Protein AF-A0A2D6XIH8-F1 (afdb_monomer)

Structure (mmCIF, N/CA/C/O backbone):
data_AF-A0A2D6XIH8-F1
#
_entry.id   AF-A0A2D6XIH8-F1
#
loop_
_atom_site.group_PDB
_atom_site.id
_atom_site.type_symbol
_ato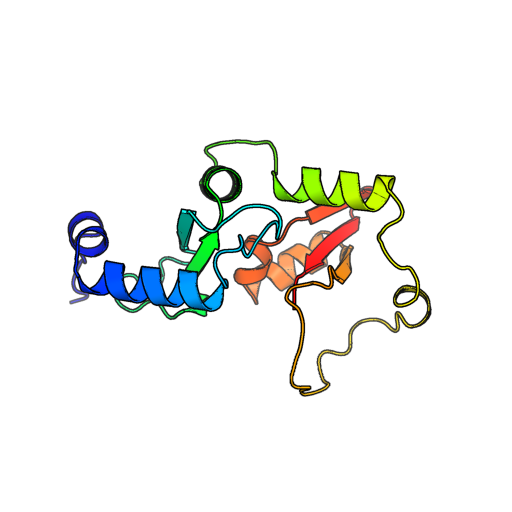m_site.label_atom_id
_atom_site.label_alt_id
_atom_site.label_comp_id
_atom_site.label_asym_id
_atom_site.label_entity_id
_atom_site.label_seq_id
_atom_site.pdbx_PDB_ins_code
_atom_site.Cartn_x
_atom_site.Cartn_y
_atom_site.Cartn_z
_atom_site.occupancy
_atom_site.B_iso_or_equiv
_atom_site.auth_seq_id
_atom_site.auth_comp_id
_atom_site.auth_asym_id
_atom_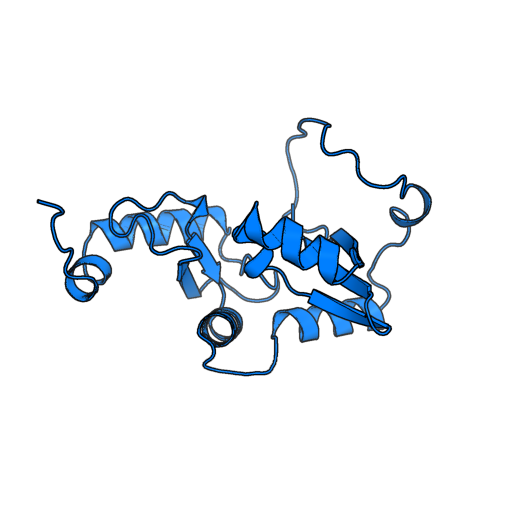site.auth_atom_id
_atom_site.pdbx_PDB_model_num
ATOM 1 N N . MET A 1 1 ? -12.918 -23.309 18.808 1.00 39.22 1 MET A N 1
ATOM 2 C CA . MET A 1 1 ? -13.004 -23.423 17.334 1.00 39.22 1 MET A CA 1
ATOM 3 C C . MET A 1 1 ? -12.871 -22.027 16.759 1.00 39.22 1 MET A C 1
ATOM 5 O O . MET A 1 1 ? -13.680 -21.184 17.117 1.00 39.22 1 MET A O 1
ATOM 9 N N . ALA A 1 2 ? -11.852 -21.759 15.940 1.00 53.81 2 ALA A N 1
ATOM 10 C CA . ALA A 1 2 ? -11.801 -20.506 15.191 1.00 53.81 2 ALA A CA 1
ATOM 11 C C . ALA A 1 2 ? -12.915 -20.538 14.134 1.00 53.81 2 ALA A C 1
ATOM 13 O O . ALA A 1 2 ? -12.996 -21.489 13.354 1.00 53.81 2 ALA A O 1
ATOM 14 N N . LEU A 1 3 ? -13.805 -19.546 14.150 1.00 57.00 3 LEU A N 1
ATOM 15 C CA . LEU A 1 3 ? -14.814 -19.376 13.108 1.00 57.00 3 LEU A CA 1
ATOM 16 C C . LEU A 1 3 ? -14.095 -19.138 11.777 1.00 57.00 3 LEU A C 1
ATOM 18 O O . LEU A 1 3 ? -13.283 -18.223 11.653 1.00 57.00 3 LEU A O 1
ATOM 22 N N . LYS A 1 4 ? -14.371 -19.987 10.786 1.00 74.50 4 LYS A N 1
ATOM 23 C CA . LYS A 1 4 ? -13.840 -19.829 9.434 1.00 74.50 4 LYS A CA 1
ATOM 24 C C . LYS A 1 4 ? -14.710 -18.799 8.719 1.00 74.50 4 LYS A C 1
ATOM 26 O O . LYS A 1 4 ? -15.846 -19.100 8.366 1.00 74.50 4 LYS A O 1
ATOM 31 N N . ILE A 1 5 ? -14.201 -17.581 8.569 1.00 82.12 5 ILE A N 1
ATOM 32 C CA . ILE A 1 5 ? -14.914 -16.507 7.873 1.00 82.12 5 ILE A CA 1
ATOM 33 C C . ILE A 1 5 ? -14.985 -16.852 6.383 1.00 82.12 5 ILE A C 1
ATOM 35 O O . ILE A 1 5 ? -13.965 -17.150 5.758 1.00 82.12 5 ILE A O 1
ATOM 39 N N . ASP A 1 6 ? -16.186 -16.803 5.807 1.00 91.81 6 ASP A N 1
ATOM 40 C CA . ASP A 1 6 ? -16.337 -16.767 4.355 1.00 91.81 6 ASP A CA 1
ATOM 41 C C . ASP A 1 6 ? -15.889 -15.389 3.866 1.00 91.81 6 ASP A C 1
ATOM 43 O O . ASP A 1 6 ? -16.600 -14.392 3.997 1.00 91.81 6 ASP A O 1
ATOM 47 N N . TYR A 1 7 ? -14.676 -15.340 3.321 1.00 91.44 7 TYR A N 1
ATOM 48 C CA . TYR A 1 7 ? -14.049 -14.102 2.881 1.00 91.44 7 TYR A CA 1
ATOM 49 C C . TYR A 1 7 ? -14.865 -13.378 1.801 1.00 91.44 7 TYR A C 1
ATOM 51 O O . TYR A 1 7 ? -14.992 -12.158 1.843 1.00 91.44 7 TYR A O 1
ATOM 59 N N . LYS A 1 8 ? -15.485 -14.107 0.863 1.00 93.56 8 LYS A N 1
ATOM 60 C CA . LYS A 1 8 ? -16.285 -13.482 -0.202 1.00 93.56 8 LYS A CA 1
ATOM 61 C C . LYS A 1 8 ? -17.569 -12.884 0.361 1.00 93.56 8 LYS A C 1
ATOM 63 O O . LYS A 1 8 ? -17.927 -11.763 0.000 1.00 93.56 8 LYS A O 1
ATOM 68 N N . ALA A 1 9 ? -18.234 -13.602 1.266 1.00 94.88 9 ALA A N 1
ATOM 69 C CA . ALA A 1 9 ? -19.411 -13.082 1.956 1.00 94.88 9 ALA A CA 1
ATOM 70 C C . ALA A 1 9 ? -19.061 -11.867 2.832 1.00 94.88 9 ALA A C 1
ATOM 72 O O . ALA A 1 9 ? -19.796 -10.878 2.831 1.00 94.88 9 ALA A O 1
ATOM 73 N N . TYR A 1 10 ? -17.912 -11.904 3.515 1.00 95.12 10 TYR A N 1
ATOM 74 C CA . TYR A 1 10 ? -17.400 -10.785 4.302 1.00 95.12 10 TYR A CA 1
ATOM 75 C C . TYR A 1 10 ? -17.153 -9.542 3.440 1.00 95.12 10 TYR A C 1
ATOM 77 O O . TYR A 1 10 ? -17.688 -8.477 3.747 1.00 95.12 10 TYR A O 1
ATOM 85 N N . LEU A 1 11 ? -16.447 -9.669 2.313 1.00 94.75 11 LEU A N 1
ATOM 86 C CA . LEU A 1 11 ? -16.217 -8.548 1.394 1.00 94.75 11 LEU A CA 1
ATOM 87 C C . LEU A 1 11 ? -17.517 -8.001 0.768 1.00 94.75 11 LEU A C 1
ATOM 89 O O . LEU A 1 11 ? -17.574 -6.842 0.361 1.00 94.75 11 LEU A O 1
ATOM 93 N N . ALA A 1 12 ? -18.584 -8.802 0.701 1.00 96.44 12 ALA A N 1
ATOM 94 C CA . ALA A 1 12 ? -19.905 -8.363 0.244 1.00 96.44 12 ALA A CA 1
ATOM 95 C C . ALA A 1 12 ? -20.783 -7.753 1.361 1.00 96.44 12 ALA A C 1
ATOM 97 O O . ALA A 1 12 ? -21.883 -7.251 1.086 1.00 96.44 12 ALA A O 1
ATOM 98 N N . SER A 1 13 ? -20.323 -7.792 2.613 1.00 96.62 13 SER A N 1
ATOM 99 C CA . SER A 1 13 ? -21.096 -7.401 3.793 1.00 96.62 13 SER A CA 1
ATOM 100 C C . SER A 1 13 ? -21.212 -5.882 3.972 1.00 96.62 13 SER A C 1
ATOM 102 O O . SER A 1 13 ? -20.460 -5.084 3.409 1.00 96.62 13 SER A O 1
ATOM 104 N N . ARG A 1 14 ? -22.175 -5.454 4.801 1.00 97.19 14 ARG A N 1
ATOM 105 C CA . ARG A 1 14 ? -22.284 -4.051 5.239 1.00 97.19 14 ARG A CA 1
ATOM 106 C C . ARG A 1 14 ? -21.072 -3.625 6.068 1.00 97.19 14 ARG A C 1
ATOM 108 O O . ARG A 1 14 ? -20.641 -2.487 5.941 1.00 97.19 14 ARG A O 1
ATOM 115 N N . GLU A 1 15 ? -20.548 -4.524 6.889 1.00 95.88 15 GLU A N 1
ATOM 116 C CA . GLU A 1 15 ? -19.400 -4.275 7.759 1.00 95.88 15 GLU A CA 1
ATOM 117 C C . GLU A 1 15 ? -18.164 -3.872 6.951 1.00 95.88 15 GLU A C 1
ATOM 119 O O . GLU A 1 15 ? -17.616 -2.791 7.164 1.00 95.88 15 GLU A O 1
ATOM 124 N N . TRP A 1 16 ? -17.807 -4.663 5.933 1.00 97.12 16 TRP A N 1
ATOM 125 C CA . TRP A 1 16 ? -16.693 -4.326 5.050 1.00 97.12 16 TRP A CA 1
ATOM 126 C C . TRP A 1 16 ? -16.921 -3.011 4.296 1.00 97.12 16 TRP A C 1
ATOM 128 O O . TRP A 1 16 ? -16.000 -2.214 4.151 1.00 97.12 16 TRP A O 1
ATOM 138 N N . ARG A 1 17 ? -18.154 -2.727 3.847 1.00 96.94 17 ARG A N 1
ATOM 139 C CA . ARG A 1 17 ? -18.466 -1.445 3.184 1.00 96.94 17 ARG A CA 1
ATOM 140 C C . ARG A 1 17 ? -18.226 -0.237 4.093 1.00 96.94 17 ARG A C 1
ATOM 142 O O . ARG A 1 17 ? -17.765 0.787 3.595 1.00 96.94 17 ARG A O 1
ATOM 149 N N . LEU A 1 18 ? -18.547 -0.345 5.385 1.00 97.06 18 LEU A N 1
ATOM 150 C CA . LEU A 1 18 ? -18.299 0.718 6.364 1.00 97.06 18 LEU A CA 1
ATOM 151 C C . LEU A 1 18 ? -16.796 0.901 6.585 1.00 97.06 18 LEU A C 1
ATOM 153 O O . LEU A 1 18 ? -16.302 2.010 6.408 1.00 97.06 18 LEU A O 1
ATOM 157 N N . LYS A 1 19 ? -16.068 -0.193 6.832 1.00 96.88 19 LYS A N 1
ATOM 158 C CA . LYS A 1 19 ? -14.612 -0.163 7.027 1.00 96.88 19 LYS A CA 1
ATOM 159 C C . LYS A 1 19 ? -13.874 0.382 5.800 1.00 96.88 19 LYS A C 1
ATOM 161 O O . LYS A 1 19 ? -13.017 1.252 5.906 1.00 96.88 19 LYS A O 1
ATOM 166 N N . ARG A 1 20 ? -14.277 -0.042 4.596 1.00 96.50 20 ARG A N 1
ATOM 167 C CA . ARG A 1 20 ? -13.759 0.492 3.326 1.00 96.50 20 ARG A CA 1
ATOM 168 C C . ARG A 1 20 ? -13.962 2.004 3.217 1.00 96.50 20 ARG A C 1
ATOM 170 O O . ARG A 1 20 ? -13.092 2.689 2.690 1.00 96.50 20 ARG A O 1
ATOM 177 N N . ARG A 1 21 ? -15.108 2.524 3.662 1.00 96.12 21 ARG A N 1
ATOM 178 C CA . ARG A 1 21 ? -15.385 3.964 3.635 1.00 96.12 21 ARG A CA 1
ATOM 179 C C . ARG A 1 21 ? -14.480 4.723 4.605 1.00 96.12 21 ARG A C 1
ATOM 181 O O . ARG A 1 21 ? -13.917 5.724 4.189 1.00 96.12 21 ARG A O 1
ATOM 188 N N . GLU A 1 22 ? -14.285 4.217 5.820 1.00 95.88 22 GLU A N 1
ATOM 189 C CA . GLU A 1 22 ? -13.375 4.820 6.809 1.00 95.88 22 GLU A CA 1
ATOM 190 C C . GLU A 1 22 ? -11.942 4.927 6.269 1.00 95.88 22 GLU A C 1
ATOM 192 O O . GLU A 1 22 ? -11.308 5.972 6.393 1.00 95.88 22 GLU A O 1
ATOM 197 N N . VAL A 1 23 ? -11.454 3.888 5.582 1.00 93.38 23 VAL A N 1
ATOM 198 C CA . VAL A 1 23 ? -10.135 3.919 4.926 1.00 93.38 23 VAL A CA 1
ATOM 199 C C . VAL A 1 23 ? -10.076 4.979 3.818 1.00 93.38 23 VAL A C 1
ATOM 201 O O . VAL A 1 23 ? -9.093 5.705 3.715 1.00 93.38 23 VAL A O 1
ATOM 204 N N . 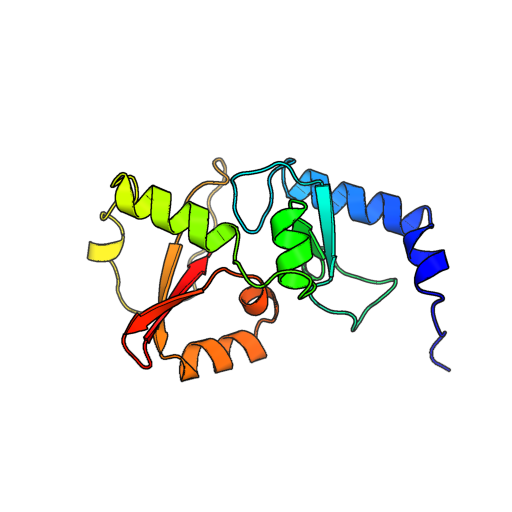ILE A 1 24 ? -11.121 5.111 2.993 1.00 90.44 24 ILE A N 1
ATOM 205 C CA . ILE A 1 24 ? -11.169 6.121 1.917 1.00 90.44 24 ILE A CA 1
ATOM 206 C C . ILE A 1 24 ? -11.231 7.549 2.477 1.00 90.44 24 ILE A C 1
ATOM 208 O O . ILE A 1 24 ? -10.600 8.453 1.924 1.00 90.44 24 ILE A O 1
ATOM 212 N N . GLU A 1 25 ? -11.991 7.752 3.553 1.00 89.25 25 GLU A N 1
ATOM 213 C CA . GLU A 1 25 ? -12.100 9.033 4.255 1.00 89.25 25 GLU A CA 1
ATOM 214 C C . GLU A 1 25 ? -10.763 9.419 4.898 1.00 89.25 25 GLU A C 1
ATOM 216 O O . GLU A 1 25 ? -10.298 10.538 4.678 1.00 89.25 25 GLU A O 1
ATOM 221 N N . ARG A 1 26 ? -10.089 8.480 5.584 1.00 91.31 26 ARG A N 1
ATOM 222 C CA . ARG A 1 26 ? -8.719 8.664 6.099 1.00 91.31 26 ARG A CA 1
ATOM 223 C C . ARG A 1 26 ? -7.755 9.064 4.986 1.00 91.31 26 ARG A C 1
ATOM 225 O O . ARG A 1 26 ? -7.024 10.038 5.131 1.00 91.31 26 ARG A O 1
ATOM 232 N N . ALA A 1 27 ? -7.816 8.361 3.859 1.00 83.88 27 ALA A N 1
ATOM 233 C CA . ALA A 1 27 ? -6.990 8.622 2.686 1.00 83.88 27 ALA A CA 1
ATOM 234 C C . ALA A 1 27 ? -7.299 9.975 2.006 1.00 83.88 27 ALA A C 1
ATOM 236 O O . ALA A 1 27 ? -6.633 10.348 1.042 1.00 83.88 27 ALA A O 1
ATOM 237 N N . LYS A 1 28 ? -8.339 10.705 2.445 1.00 89.94 28 LYS A N 1
ATOM 238 C CA . LYS A 1 28 ? -8.886 11.923 1.811 1.00 89.94 28 LYS A CA 1
ATOM 239 C C . LYS A 1 28 ? -9.028 11.767 0.295 1.00 89.94 28 LYS A C 1
ATOM 241 O O . LYS A 1 28 ? -8.693 12.664 -0.475 1.00 89.94 28 LYS A O 1
ATOM 246 N N . ASN A 1 29 ? -9.519 10.599 -0.127 1.00 87.06 29 ASN A N 1
ATOM 247 C CA . ASN A 1 29 ? -9.684 10.222 -1.530 1.00 87.06 29 ASN A CA 1
ATOM 248 C C . ASN A 1 29 ? -8.386 10.245 -2.372 1.00 87.06 29 ASN A C 1
ATOM 250 O O . ASN A 1 29 ? -8.473 10.314 -3.594 1.00 87.06 29 ASN A O 1
ATOM 254 N N . LEU A 1 30 ? -7.201 10.152 -1.764 1.00 88.56 30 LEU A N 1
ATOM 255 C CA . LEU A 1 30 ? -5.905 10.080 -2.441 1.00 88.56 30 LEU A CA 1
ATOM 256 C C . LEU A 1 30 ? -5.207 8.755 -2.113 1.00 88.56 30 LEU A C 1
ATOM 258 O O . LEU A 1 30 ? -5.189 8.333 -0.964 1.00 88.56 30 LEU A O 1
ATOM 262 N N . CYS A 1 31 ? -4.624 8.098 -3.116 1.00 91.06 31 CYS A N 1
ATOM 263 C CA . CYS A 1 31 ? -3.894 6.845 -2.937 1.00 91.06 31 CYS A CA 1
ATOM 264 C C . CYS A 1 31 ? -2.766 7.020 -1.915 1.00 91.06 31 CYS A C 1
ATOM 266 O O . CYS A 1 31 ? -1.804 7.732 -2.186 1.00 91.06 31 CYS A O 1
ATOM 268 N N . GLU A 1 32 ? -2.834 6.288 -0.807 1.00 87.12 32 GLU A N 1
ATOM 269 C CA . GLU A 1 32 ? -1.890 6.381 0.317 1.00 87.12 32 GLU A CA 1
ATOM 270 C C . GLU A 1 32 ? -0.498 5.817 -0.011 1.00 87.12 32 GLU A C 1
ATOM 272 O O . GLU A 1 32 ? 0.420 5.910 0.793 1.00 87.12 32 GLU A O 1
ATOM 277 N N . ARG A 1 33 ? -0.328 5.223 -1.200 1.00 88.06 33 ARG A N 1
ATOM 278 C CA . ARG A 1 33 ? 0.951 4.677 -1.669 1.00 88.06 33 ARG A CA 1
ATOM 279 C C . ARG A 1 33 ? 1.694 5.600 -2.631 1.00 88.06 33 ARG A C 1
ATOM 281 O O . ARG A 1 33 ? 2.906 5.757 -2.525 1.00 88.06 33 ARG A O 1
ATOM 288 N N . CYS A 1 34 ? 0.992 6.141 -3.629 1.00 86.94 34 CYS A N 1
ATOM 289 C CA . CYS A 1 34 ? 1.616 6.953 -4.680 1.00 86.94 34 CYS A CA 1
ATOM 290 C C . CYS A 1 34 ? 1.272 8.439 -4.608 1.00 86.94 34 CYS A C 1
ATOM 292 O O . CYS A 1 34 ? 1.834 9.204 -5.386 1.00 86.94 34 CYS A O 1
ATOM 294 N N . SER A 1 35 ? 0.318 8.834 -3.761 1.00 85.00 35 SER A N 1
ATOM 295 C CA . SER A 1 35 ? -0.119 10.222 -3.562 1.00 85.00 35 SER A CA 1
ATOM 296 C C . SER A 1 35 ? -0.503 10.971 -4.848 1.00 85.00 35 SER A C 1
ATOM 298 O O . SER A 1 35 ? -0.513 12.196 -4.881 1.00 85.00 35 SER A O 1
ATOM 300 N N . HIS A 1 36 ? -0.824 10.247 -5.927 1.00 84.62 36 HIS A N 1
ATOM 301 C CA . HIS A 1 36 ? -0.998 10.830 -7.263 1.00 84.62 36 HIS A CA 1
ATOM 302 C C . HIS A 1 36 ? -2.395 10.628 -7.859 1.00 84.62 36 HIS A C 1
ATOM 304 O O . HIS A 1 36 ? -2.850 11.420 -8.678 1.00 84.62 36 HIS A O 1
ATOM 310 N N . ALA A 1 37 ? -3.078 9.552 -7.480 1.00 90.06 37 ALA A N 1
ATOM 311 C CA . ALA A 1 37 ? -4.355 9.151 -8.063 1.00 90.06 37 ALA A CA 1
ATOM 312 C C . ALA A 1 37 ? -5.397 8.927 -6.965 1.00 90.06 37 ALA A C 1
ATOM 314 O O . ALA A 1 37 ? -5.013 8.628 -5.832 1.00 90.06 37 ALA A O 1
ATOM 315 N N . PRO A 1 38 ? -6.700 9.027 -7.273 1.00 93.50 38 PRO A N 1
ATOM 316 C CA . PRO A 1 38 ? -7.729 8.850 -6.265 1.00 93.50 38 PRO A CA 1
ATOM 317 C C . PRO A 1 38 ? -7.774 7.424 -5.709 1.00 93.50 38 PRO A C 1
ATOM 319 O O . PRO A 1 38 ? -7.453 6.456 -6.410 1.00 93.50 38 PRO A O 1
ATOM 322 N N . THR A 1 39 ? -8.210 7.288 -4.458 1.00 94.88 39 THR A N 1
ATOM 323 C CA . THR A 1 39 ? -8.410 5.980 -3.820 1.00 94.88 39 THR A CA 1
ATOM 324 C C . THR A 1 39 ? -9.602 5.264 -4.444 1.00 94.88 39 THR A C 1
ATOM 326 O O . THR A 1 39 ? -10.735 5.736 -4.395 1.00 94.88 39 THR A O 1
ATOM 329 N N . GLN A 1 40 ? -9.357 4.091 -5.025 1.00 96.12 40 GLN A N 1
ATOM 330 C CA . GLN A 1 40 ? -10.367 3.295 -5.732 1.00 96.12 40 GLN A CA 1
ATOM 331 C C . GLN A 1 40 ? -10.642 1.960 -5.038 1.00 96.12 40 GLN A C 1
ATOM 333 O O . GLN A 1 40 ? -11.750 1.428 -5.134 1.00 96.12 40 GLN A O 1
ATOM 338 N N . SER A 1 41 ? -9.664 1.441 -4.301 1.00 94.88 41 SER A N 1
ATOM 339 C CA . SER A 1 41 ? -9.715 0.142 -3.636 1.00 94.88 41 SER A CA 1
ATOM 340 C C . SER A 1 41 ? -9.060 0.217 -2.262 1.00 94.88 41 SER A C 1
ATOM 342 O O . SER A 1 41 ? -8.335 1.160 -1.957 1.00 94.88 41 SER A O 1
ATOM 344 N N . VAL A 1 42 ? -9.327 -0.790 -1.434 1.00 95.56 42 VAL A N 1
ATOM 345 C CA . VAL A 1 42 ? -8.648 -0.988 -0.154 1.00 95.56 42 VAL A CA 1
ATOM 346 C C . VAL A 1 42 ? -7.874 -2.290 -0.242 1.00 95.56 42 VAL A C 1
ATOM 348 O O . VAL A 1 42 ? -8.448 -3.311 -0.614 1.00 95.56 42 VAL A O 1
ATOM 351 N N . HIS A 1 43 ? -6.586 -2.226 0.064 1.00 94.50 43 HIS A N 1
ATOM 352 C CA . HIS A 1 43 ? -5.670 -3.353 0.067 1.00 94.50 43 HIS A CA 1
ATOM 353 C C . HIS A 1 43 ? -5.404 -3.809 1.506 1.00 94.50 43 HIS A C 1
ATOM 355 O O . HIS A 1 43 ? -5.142 -2.982 2.378 1.00 94.50 43 HIS A O 1
ATOM 361 N N . HIS A 1 44 ? -5.452 -5.117 1.753 1.00 92.81 44 HIS A N 1
ATOM 362 C CA . HIS A 1 44 ? -5.086 -5.715 3.038 1.00 92.81 44 HIS A CA 1
ATOM 363 C C . HIS A 1 44 ? -3.565 -5.872 3.144 1.00 92.81 44 HIS A C 1
ATOM 365 O O . HIS A 1 44 ? -2.981 -6.679 2.429 1.00 92.81 44 HIS A O 1
ATOM 371 N N . LEU A 1 45 ? -2.932 -5.167 4.084 1.00 88.19 45 LEU A N 1
ATOM 372 C CA . LEU A 1 45 ? -1.507 -5.330 4.414 1.00 88.19 45 LEU A CA 1
ATOM 373 C C . LEU A 1 45 ? -1.237 -6.644 5.156 1.00 88.19 45 LEU A C 1
ATOM 375 O O . LEU A 1 45 ? -0.146 -7.209 5.108 1.00 88.19 45 LEU A O 1
ATOM 379 N N . THR A 1 46 ? -2.247 -7.139 5.868 1.00 85.25 46 THR A N 1
ATOM 380 C CA . THR A 1 46 ? -2.192 -8.394 6.606 1.00 85.25 46 THR A CA 1
ATOM 381 C C . THR A 1 46 ? -3.565 -9.047 6.653 1.00 85.25 46 THR A C 1
ATOM 383 O O . THR A 1 46 ? -4.595 -8.392 6.777 1.00 85.25 46 THR A O 1
ATOM 386 N N . TYR A 1 47 ? -3.568 -10.375 6.610 1.00 89.56 47 TYR A N 1
ATOM 387 C CA . TYR A 1 47 ? -4.767 -11.208 6.707 1.00 89.56 47 TYR A CA 1
ATOM 388 C C . TYR A 1 47 ? -4.911 -11.857 8.099 1.00 89.56 47 TYR A C 1
ATOM 390 O O . TYR A 1 47 ? -5.757 -12.723 8.309 1.00 89.56 47 TYR A O 1
ATOM 398 N N . LYS A 1 48 ? -4.088 -11.458 9.084 1.00 88.31 48 LYS A N 1
ATOM 399 C CA . LYS A 1 48 ? -4.089 -12.044 10.443 1.00 88.31 48 LYS A CA 1
ATOM 400 C C . LYS A 1 48 ? -5.410 -11.847 11.198 1.00 88.31 48 LYS A C 1
ATOM 402 O O . LYS A 1 48 ? -5.725 -12.644 12.076 1.00 88.31 48 LYS A O 1
ATOM 407 N N . ARG A 1 49 ? -6.158 -10.788 10.876 1.00 89.62 49 ARG A N 1
ATOM 408 C CA . ARG A 1 49 ? -7.393 -10.376 11.558 1.00 89.62 49 ARG A CA 1
ATOM 409 C C . ARG A 1 49 ? -8.554 -10.172 10.583 1.00 89.62 49 ARG A C 1
ATOM 411 O O . ARG A 1 49 ? -9.336 -9.256 10.780 1.00 89.62 49 ARG A O 1
ATOM 418 N N . ILE A 1 50 ? -8.677 -10.987 9.529 1.00 91.75 50 ILE A N 1
ATOM 419 C CA . ILE A 1 50 ? -9.817 -10.877 8.591 1.00 91.75 50 ILE A CA 1
ATOM 420 C C . ILE A 1 50 ? -11.136 -10.788 9.377 1.00 91.75 50 ILE A C 1
ATOM 422 O O . ILE A 1 50 ? -11.335 -11.552 10.322 1.00 91.75 50 ILE A O 1
ATOM 426 N N . GLY A 1 51 ? -12.013 -9.852 9.010 1.00 91.75 51 GLY A N 1
ATOM 427 C CA . GLY A 1 51 ? -13.245 -9.547 9.746 1.00 91.75 51 GLY A CA 1
ATOM 428 C C . GLY A 1 51 ? -13.051 -8.493 10.836 1.00 91.75 51 GLY A C 1
ATOM 429 O O . GLY A 1 51 ? -13.811 -7.539 10.929 1.00 91.75 51 GLY A O 1
ATOM 430 N N . ASN A 1 52 ? -11.977 -8.602 11.611 1.00 93.38 52 ASN A N 1
ATOM 431 C CA . ASN A 1 52 ? -11.646 -7.699 12.713 1.00 93.38 52 ASN A CA 1
ATOM 432 C C . ASN A 1 52 ? -10.398 -6.859 12.400 1.00 93.38 52 ASN A C 1
ATOM 434 O O . ASN A 1 52 ? -9.572 -6.622 13.277 1.00 93.38 52 ASN A O 1
ATOM 438 N N . GLU A 1 53 ? -10.219 -6.470 11.136 1.00 93.56 53 GLU A N 1
ATOM 439 C CA . GLU A 1 53 ? -9.085 -5.655 10.707 1.00 93.56 53 GLU A CA 1
ATOM 440 C C . GLU A 1 53 ? -9.142 -4.297 11.389 1.00 93.56 53 GLU A C 1
ATOM 442 O O . GLU A 1 53 ? -10.207 -3.669 11.440 1.00 93.56 53 GLU A O 1
ATOM 447 N N . GLU A 1 54 ? -7.986 -3.841 11.843 1.00 92.00 54 GLU A N 1
ATOM 448 C CA . GLU A 1 54 ? -7.785 -2.463 12.264 1.00 92.00 54 GLU A CA 1
ATOM 449 C C . GLU A 1 54 ? -7.568 -1.578 11.029 1.00 92.00 54 GLU A C 1
ATOM 451 O O . GLU A 1 54 ? -7.155 -2.062 9.974 1.00 92.00 54 GLU A O 1
ATOM 456 N N . LEU A 1 55 ? -7.793 -0.264 11.126 1.00 88.94 55 LEU A N 1
ATOM 457 C CA . LEU A 1 55 ? -7.600 0.623 9.966 1.00 88.94 55 LEU A CA 1
ATOM 458 C C . LEU A 1 55 ? -6.161 0.600 9.433 1.00 88.94 55 LEU A C 1
ATOM 460 O O . LEU A 1 55 ? -5.948 0.780 8.237 1.00 88.94 55 LEU A O 1
ATOM 464 N N . TYR A 1 56 ? -5.172 0.360 10.293 1.00 85.94 56 TYR A N 1
ATOM 465 C CA . TYR A 1 56 ? -3.768 0.238 9.895 1.00 85.94 56 TYR A CA 1
ATOM 466 C C . TYR A 1 56 ? -3.433 -1.112 9.235 1.00 85.94 56 TYR A C 1
ATOM 468 O O . TYR A 1 56 ? -2.355 -1.254 8.673 1.00 85.94 56 TYR A O 1
ATOM 476 N N . ASP A 1 57 ? -4.341 -2.094 9.254 1.00 88.88 57 ASP A N 1
ATOM 477 C CA . ASP A 1 57 ? -4.203 -3.324 8.458 1.00 88.88 57 ASP A CA 1
ATOM 478 C C . ASP A 1 57 ? -4.577 -3.102 6.989 1.00 88.88 57 ASP A C 1
ATOM 480 O O . ASP A 1 57 ? -4.412 -3.999 6.158 1.00 88.88 57 ASP A O 1
ATOM 484 N N . LEU A 1 58 ? -5.120 -1.925 6.677 1.00 91.94 58 LEU A N 1
ATOM 485 C CA . LEU A 1 58 ? -5.752 -1.596 5.415 1.00 91.94 58 LEU A CA 1
ATOM 486 C C . LEU A 1 58 ? -5.120 -0.347 4.801 1.00 91.94 58 LEU A C 1
ATOM 488 O O . LEU A 1 58 ? -4.827 0.634 5.487 1.00 91.94 58 LEU A O 1
ATOM 492 N N . LEU A 1 59 ? -4.972 -0.364 3.481 1.00 92.25 59 LEU A N 1
ATOM 493 C CA . LEU A 1 59 ? -4.402 0.730 2.704 1.00 92.25 59 LEU A CA 1
ATOM 494 C C . LEU A 1 59 ? -5.364 1.150 1.591 1.00 92.25 59 LEU A C 1
ATOM 496 O O . LEU A 1 59 ? -5.733 0.343 0.738 1.00 92.25 59 LEU A O 1
ATOM 500 N N . GLY A 1 60 ? -5.773 2.412 1.581 1.00 94.19 60 GLY A N 1
ATOM 501 C CA . GLY A 1 60 ? -6.536 3.039 0.514 1.00 94.19 60 GLY A CA 1
ATOM 502 C C . GLY A 1 60 ? -5.638 3.324 -0.686 1.00 94.19 60 GLY A C 1
ATOM 503 O O . GLY A 1 60 ? -4.750 4.168 -0.632 1.00 94.19 60 GLY A O 1
ATOM 504 N N . VAL A 1 61 ? -5.873 2.632 -1.798 1.00 95.56 61 VAL A N 1
ATOM 505 C CA . VAL A 1 61 ? -5.014 2.692 -2.985 1.00 95.56 61 VAL A CA 1
ATOM 506 C C . VAL A 1 61 ? -5.792 2.960 -4.270 1.00 95.56 61 VAL A C 1
ATOM 508 O O . VAL A 1 61 ? -6.969 2.614 -4.414 1.00 95.56 61 VAL A O 1
ATOM 511 N N . CYS A 1 62 ? -5.119 3.562 -5.249 1.00 96.06 62 CYS A N 1
ATOM 512 C CA . CYS A 1 62 ? -5.584 3.567 -6.632 1.00 96.06 62 CYS A CA 1
ATOM 513 C C . CYS A 1 62 ? -5.450 2.166 -7.248 1.00 96.06 62 CYS A C 1
ATOM 515 O O . CYS A 1 62 ? -4.696 1.322 -6.756 1.00 96.06 62 CYS A O 1
ATOM 517 N N . ARG A 1 63 ? -6.153 1.922 -8.356 1.00 96.62 63 ARG A N 1
ATOM 518 C CA . ARG A 1 63 ? -6.129 0.625 -9.040 1.00 96.62 63 ARG A CA 1
ATOM 519 C C . ARG A 1 63 ? -4.716 0.154 -9.434 1.00 96.62 63 ARG A C 1
ATOM 521 O O . ARG A 1 63 ? -4.396 -0.976 -9.083 1.00 96.62 63 ARG A O 1
ATOM 528 N N . PRO A 1 64 ? -3.847 0.973 -10.063 1.00 96.12 64 PRO A N 1
ATOM 529 C CA . PRO A 1 64 ? -2.483 0.548 -10.381 1.00 96.12 64 PRO A CA 1
ATOM 530 C C . PRO A 1 64 ? -1.698 0.071 -9.157 1.00 96.12 64 PRO A C 1
ATOM 532 O O . PRO A 1 64 ? -1.060 -0.975 -9.191 1.00 96.12 64 PRO A O 1
ATOM 535 N N . CYS A 1 65 ? -1.753 0.820 -8.051 1.00 94.75 65 CYS A N 1
ATOM 536 C CA . CYS A 1 65 ? -1.061 0.431 -6.823 1.00 94.75 65 CYS A CA 1
ATOM 537 C C . CYS A 1 65 ? -1.647 -0.848 -6.219 1.00 94.75 65 CYS A C 1
ATOM 539 O O . CYS A 1 65 ? -0.896 -1.655 -5.682 1.00 94.75 65 CYS A O 1
ATOM 541 N N . HIS A 1 66 ? -2.962 -1.048 -6.324 1.00 95.62 66 HIS A N 1
ATOM 542 C CA . HIS A 1 66 ? -3.600 -2.284 -5.887 1.00 95.62 66 HIS A CA 1
ATOM 543 C C . HIS A 1 66 ? -3.107 -3.498 -6.687 1.00 95.62 66 HIS A C 1
ATOM 545 O O . HIS A 1 66 ? -2.699 -4.486 -6.090 1.00 95.62 66 HIS A O 1
ATOM 551 N N . GLU A 1 67 ? -3.102 -3.409 -8.021 1.00 95.44 67 GLU A N 1
ATOM 552 C CA . GLU A 1 67 ? -2.601 -4.463 -8.919 1.00 95.44 67 GLU A CA 1
ATOM 553 C C . GLU A 1 67 ? -1.140 -4.818 -8.599 1.00 95.44 67 GLU A C 1
ATOM 555 O O . GLU A 1 67 ? -0.788 -5.993 -8.541 1.00 95.44 67 GLU A O 1
ATOM 560 N N . TYR A 1 68 ? -0.299 -3.814 -8.322 1.00 93.56 68 TYR A N 1
ATOM 561 C CA . TYR A 1 68 ? 1.102 -4.030 -7.941 1.00 93.56 68 TYR A CA 1
ATOM 562 C C . TYR A 1 68 ? 1.230 -4.800 -6.621 1.00 93.56 68 TYR A C 1
ATOM 564 O O . TYR A 1 68 ? 1.929 -5.806 -6.553 1.00 93.56 68 TYR A O 1
ATOM 572 N N . LEU A 1 69 ? 0.507 -4.378 -5.577 1.00 90.75 69 LEU A N 1
ATOM 573 C CA . LEU A 1 69 ? 0.530 -5.061 -4.279 1.00 90.75 69 LEU A CA 1
ATOM 574 C C . LEU A 1 69 ? -0.065 -6.481 -4.342 1.00 90.75 69 LEU A C 1
ATOM 576 O O . LEU A 1 69 ? 0.301 -7.341 -3.544 1.00 90.75 69 LEU A O 1
ATOM 580 N N . SER A 1 70 ? -0.963 -6.741 -5.294 1.00 91.56 70 SER A N 1
ATOM 581 C CA . SER A 1 70 ? -1.527 -8.066 -5.577 1.00 91.56 70 SER A CA 1
ATOM 582 C C . SER A 1 70 ? -0.674 -8.921 -6.526 1.00 91.56 70 SER A C 1
ATOM 584 O O . SER A 1 70 ? -1.092 -10.029 -6.854 1.00 91.56 70 SER A O 1
ATOM 586 N N . ALA A 1 71 ? 0.506 -8.445 -6.946 1.00 92.00 71 ALA A N 1
ATOM 587 C CA . ALA A 1 71 ? 1.378 -9.103 -7.926 1.00 92.00 71 ALA A CA 1
ATOM 588 C C . ALA A 1 71 ? 0.691 -9.393 -9.280 1.00 92.00 71 ALA A C 1
ATOM 590 O O . ALA A 1 71 ? 1.018 -10.355 -9.970 1.00 92.00 71 ALA A O 1
ATOM 591 N N . GLU A 1 72 ? -0.269 -8.551 -9.670 1.00 94.31 72 GLU A N 1
ATOM 592 C CA . GLU A 1 72 ? -0.936 -8.591 -10.981 1.00 94.31 72 GLU A CA 1
ATOM 593 C C . GLU A 1 72 ? -0.187 -7.757 -12.038 1.00 94.31 72 GLU A C 1
ATOM 595 O O . GLU A 1 72 ? -0.545 -7.768 -13.216 1.00 94.31 72 GLU A O 1
ATOM 600 N N . ARG A 1 73 ? 0.855 -7.026 -11.620 1.00 92.88 73 ARG A N 1
ATOM 601 C CA . ARG A 1 73 ? 1.768 -6.250 -12.467 1.00 92.88 73 ARG A CA 1
ATOM 602 C C . ARG A 1 73 ? 3.150 -6.143 -11.820 1.00 92.88 73 ARG A C 1
ATOM 604 O O . ARG A 1 73 ? 3.251 -6.142 -10.595 1.00 92.88 73 ARG A O 1
ATOM 611 N N . ASP A 1 74 ? 4.172 -5.949 -12.650 1.00 89.12 74 ASP A N 1
ATOM 612 C CA . ASP A 1 74 ? 5.575 -5.865 -12.215 1.00 89.12 74 ASP A CA 1
ATOM 613 C C . ASP A 1 74 ? 6.111 -4.425 -12.146 1.00 89.12 74 ASP A C 1
ATOM 615 O O . ASP A 1 74 ? 7.112 -4.154 -11.484 1.00 89.12 74 ASP A O 1
ATOM 619 N N . ASP A 1 75 ? 5.469 -3.477 -12.835 1.00 89.25 75 ASP A N 1
ATOM 620 C CA . ASP A 1 75 ? 5.879 -2.078 -12.821 1.00 89.25 75 ASP A CA 1
ATOM 621 C C . ASP A 1 75 ?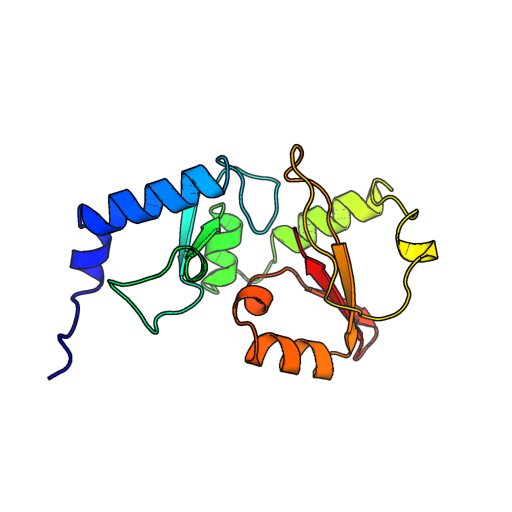 5.274 -1.345 -11.617 1.00 89.25 75 ASP A C 1
ATOM 623 O O . ASP A 1 75 ? 4.056 -1.214 -11.500 1.00 89.25 75 ASP A O 1
ATOM 627 N N . ASP A 1 76 ? 6.131 -0.849 -10.722 1.00 89.12 76 ASP A N 1
ATOM 628 C CA . ASP A 1 76 ? 5.708 -0.107 -9.535 1.00 89.12 76 ASP A CA 1
ATOM 629 C C . ASP A 1 76 ? 5.205 1.307 -9.912 1.00 89.12 76 ASP A C 1
ATOM 631 O O . ASP A 1 76 ? 6.012 2.185 -10.258 1.00 89.12 76 ASP A O 1
ATOM 635 N N . PRO A 1 77 ? 3.890 1.595 -9.796 1.00 90.44 77 PRO A N 1
ATOM 636 C CA . PRO A 1 77 ? 3.336 2.884 -10.204 1.00 90.44 77 PRO A CA 1
ATOM 637 C C . PRO A 1 77 ? 3.834 4.046 -9.347 1.00 90.44 77 PRO A C 1
ATOM 639 O O . PRO A 1 77 ? 3.905 5.175 -9.826 1.00 90.44 77 PRO A O 1
ATOM 642 N N . ALA A 1 78 ? 4.178 3.793 -8.083 1.00 87.12 78 ALA A N 1
ATOM 643 C CA . ALA A 1 78 ? 4.676 4.828 -7.190 1.00 87.12 78 ALA A CA 1
ATOM 644 C C . ALA A 1 78 ? 6.120 5.209 -7.545 1.00 87.12 78 ALA A C 1
ATOM 646 O O . ALA A 1 78 ? 6.435 6.396 -7.606 1.00 87.12 78 ALA A O 1
ATOM 647 N N . VAL A 1 79 ? 6.967 4.233 -7.898 1.00 84.88 79 VAL A N 1
ATOM 648 C CA . VAL A 1 79 ? 8.339 4.494 -8.378 1.00 84.88 79 VAL A CA 1
ATOM 649 C C . VAL A 1 79 ? 8.331 5.375 -9.628 1.00 84.88 79 VAL A C 1
ATOM 651 O O . VAL A 1 79 ? 9.175 6.261 -9.761 1.00 84.88 79 VAL A O 1
ATOM 654 N N . ALA A 1 80 ? 7.370 5.186 -10.538 1.00 84.25 80 ALA A N 1
ATOM 655 C CA . ALA A 1 80 ? 7.234 6.042 -11.716 1.00 84.25 80 ALA A CA 1
ATOM 656 C C . ALA A 1 80 ? 6.944 7.512 -11.356 1.00 84.25 80 ALA A C 1
ATOM 658 O O . ALA A 1 80 ? 7.477 8.412 -12.005 1.00 84.25 80 ALA A O 1
ATOM 659 N N . ILE A 1 81 ? 6.137 7.765 -10.319 1.00 82.06 81 ILE A N 1
ATOM 660 C CA . ILE A 1 81 ? 5.867 9.121 -9.817 1.00 82.06 81 ILE A CA 1
ATOM 661 C C . ILE A 1 81 ? 7.117 9.716 -9.174 1.00 82.06 81 ILE A C 1
ATOM 663 O O . ILE A 1 81 ? 7.508 10.824 -9.530 1.00 82.06 81 ILE A O 1
ATOM 667 N N . ILE A 1 82 ? 7.795 8.964 -8.307 1.00 76.75 82 ILE A N 1
ATOM 668 C CA . ILE A 1 82 ? 9.003 9.443 -7.623 1.00 76.75 82 ILE A CA 1
ATOM 669 C C . ILE A 1 82 ? 10.102 9.799 -8.631 1.00 76.75 82 ILE A C 1
ATOM 671 O O . ILE A 1 82 ? 10.704 10.863 -8.536 1.00 76.75 82 ILE A O 1
ATOM 675 N N . LYS A 1 83 ? 10.315 8.968 -9.660 1.00 78.31 83 LYS A N 1
ATOM 676 C CA . LYS A 1 83 ? 11.265 9.272 -10.744 1.00 78.31 83 LYS A CA 1
ATOM 677 C C . LYS A 1 83 ? 10.942 10.585 -11.459 1.00 78.31 83 LYS A C 1
ATOM 679 O O . LYS A 1 83 ? 11.864 11.303 -11.831 1.00 78.31 83 LYS A O 1
ATOM 684 N N . ARG A 1 84 ? 9.657 10.904 -11.656 1.00 77.25 84 ARG A N 1
ATOM 685 C CA . ARG A 1 84 ? 9.233 12.177 -12.262 1.00 77.25 84 ARG A CA 1
ATOM 686 C C . ARG A 1 84 ? 9.521 13.362 -11.344 1.00 77.25 84 ARG A C 1
ATOM 688 O O . ARG A 1 84 ? 10.055 14.343 -11.838 1.00 77.25 84 ARG A O 1
ATOM 695 N N . LEU A 1 85 ? 9.228 13.244 -10.046 1.00 70.62 85 LEU A N 1
ATOM 696 C CA . LEU A 1 85 ? 9.506 14.288 -9.047 1.00 70.62 85 LEU A CA 1
ATOM 697 C C . LEU A 1 85 ? 11.010 14.568 -8.905 1.00 70.62 85 LEU A C 1
ATOM 699 O O . LEU A 1 85 ? 11.437 15.716 -8.859 1.00 70.62 85 LEU A O 1
ATOM 703 N N . LEU A 1 86 ? 11.830 13.513 -8.895 1.00 69.94 86 LEU A N 1
ATOM 704 C CA . LEU A 1 86 ? 13.289 13.647 -8.891 1.00 69.94 86 LEU A CA 1
ATOM 705 C C . LEU A 1 86 ? 13.791 14.346 -10.160 1.00 69.94 86 LEU A C 1
ATOM 707 O O . LEU A 1 86 ? 14.660 15.208 -10.087 1.00 69.94 86 LEU A O 1
ATOM 711 N N . ALA A 1 87 ? 13.238 13.993 -11.324 1.00 69.81 87 ALA A N 1
ATOM 712 C CA . ALA A 1 87 ? 13.621 14.596 -12.598 1.00 69.81 87 ALA A CA 1
ATOM 713 C C . ALA A 1 87 ? 13.169 16.058 -12.741 1.00 69.81 87 ALA A C 1
ATOM 715 O O . ALA A 1 87 ? 13.828 16.817 -13.449 1.00 69.81 87 ALA A O 1
ATOM 716 N N . SER A 1 88 ? 12.066 16.458 -12.101 1.00 65.81 88 SER A N 1
ATOM 717 C CA . SER A 1 88 ? 11.608 17.851 -12.100 1.00 65.81 88 SER A CA 1
ATOM 718 C C . SER A 1 88 ? 12.365 18.737 -11.108 1.00 65.81 88 SER A C 1
ATOM 720 O O . SER A 1 88 ? 12.263 19.955 -11.203 1.00 65.81 88 SER A O 1
ATOM 722 N N . GLY A 1 89 ? 13.165 18.152 -10.206 1.00 58.66 89 GLY A N 1
ATOM 723 C CA . GLY A 1 89 ? 13.880 18.897 -9.167 1.00 58.66 89 GLY A CA 1
ATOM 724 C C . GLY A 1 89 ? 12.982 19.352 -8.013 1.00 58.66 89 GLY A C 1
ATOM 725 O O . GLY A 1 89 ? 13.428 20.126 -7.174 1.00 58.66 89 GLY A O 1
ATOM 726 N N . ASP A 1 90 ? 11.747 18.845 -7.936 1.00 53.56 90 ASP A N 1
ATOM 727 C CA . ASP A 1 90 ? 10.754 19.208 -6.911 1.00 53.56 90 ASP A CA 1
ATOM 728 C C . ASP A 1 90 ? 10.961 18.457 -5.577 1.00 53.56 90 ASP A C 1
ATOM 730 O O . ASP A 1 90 ? 10.124 18.515 -4.676 1.00 53.56 90 ASP A O 1
ATOM 734 N N . VAL A 1 91 ? 12.078 17.736 -5.434 1.00 54.69 91 VAL A N 1
ATOM 735 C CA . VAL A 1 91 ? 12.505 17.134 -4.165 1.00 54.69 91 VAL A CA 1
ATOM 736 C C . VAL A 1 91 ? 13.393 18.147 -3.446 1.00 54.69 91 VAL A C 1
ATOM 738 O O . VAL A 1 91 ? 14.565 18.313 -3.781 1.00 54.69 91 VAL A O 1
ATOM 741 N N . VAL A 1 92 ? 12.809 18.866 -2.487 1.00 47.41 92 VAL A N 1
ATOM 742 C CA . VAL A 1 92 ? 13.483 19.942 -1.747 1.00 47.41 92 VAL A CA 1
ATOM 743 C C . VAL A 1 92 ? 14.565 19.356 -0.831 1.00 47.41 92 VAL A C 1
ATOM 745 O O . VAL A 1 92 ? 14.279 18.550 0.052 1.00 47.41 92 VAL A O 1
ATOM 748 N N . GLY A 1 93 ? 15.815 19.765 -1.066 1.00 35.66 93 GLY A N 1
ATOM 749 C CA . GLY A 1 93 ? 17.027 19.252 -0.414 1.00 35.66 93 GLY A CA 1
ATOM 750 C C . GLY A 1 93 ? 17.271 19.711 1.030 1.00 35.66 93 GLY A C 1
ATOM 751 O O . GLY A 1 93 ? 18.179 19.179 1.664 1.00 35.66 93 GLY A O 1
ATOM 752 N N . ASP A 1 94 ? 16.457 20.620 1.577 1.00 37.97 94 ASP A N 1
ATOM 753 C CA . ASP A 1 94 ? 16.652 21.217 2.915 1.00 37.97 94 ASP A CA 1
ATOM 754 C C . ASP A 1 94 ? 16.657 20.187 4.071 1.00 37.97 94 ASP A C 1
ATOM 756 O O . ASP A 1 94 ? 17.161 20.456 5.161 1.00 37.97 94 ASP A O 1
ATOM 760 N N . TRP A 1 95 ? 16.137 18.977 3.841 1.00 42.00 95 TRP A N 1
ATOM 761 C CA . TRP A 1 95 ? 16.108 17.882 4.822 1.00 42.00 95 TRP A CA 1
ATOM 762 C C . TRP A 1 95 ? 17.340 16.962 4.782 1.00 42.00 95 TRP A C 1
ATOM 764 O O . TRP A 1 95 ? 17.583 16.237 5.744 1.00 42.00 95 TRP A O 1
ATOM 774 N N . ILE A 1 96 ? 18.136 16.995 3.706 1.00 39.00 96 ILE A N 1
ATOM 775 C CA . ILE A 1 96 ? 19.378 16.206 3.591 1.00 39.00 96 ILE A CA 1
ATOM 776 C C . ILE A 1 96 ? 20.489 16.833 4.446 1.00 39.00 96 ILE A C 1
ATOM 778 O O . ILE A 1 96 ? 21.304 16.114 5.018 1.00 39.00 96 ILE A O 1
ATOM 782 N N . GLU A 1 97 ? 20.498 18.162 4.589 1.00 36.16 97 GLU A N 1
ATOM 783 C CA . GLU A 1 97 ? 21.504 18.879 5.387 1.00 36.16 97 GLU A CA 1
ATOM 784 C C . GLU A 1 97 ? 21.381 18.619 6.899 1.00 36.16 97 GLU A C 1
ATOM 786 O O . GLU A 1 97 ? 22.368 18.760 7.616 1.00 36.16 97 GLU A O 1
ATOM 791 N N . ASN A 1 98 ? 20.212 18.170 7.375 1.00 38.38 98 ASN A N 1
ATOM 792 C CA . ASN A 1 98 ? 19.951 17.834 8.782 1.00 38.38 98 ASN A CA 1
ATOM 793 C C . ASN A 1 98 ? 19.760 16.319 9.015 1.00 38.38 98 ASN A C 1
ATOM 795 O O . ASN A 1 98 ? 19.147 15.915 10.005 1.00 38.38 98 ASN A O 1
ATOM 799 N N . PHE A 1 99 ? 20.249 15.472 8.099 1.00 38.56 99 PHE A N 1
ATOM 800 C CA . PHE A 1 99 ? 20.177 14.011 8.207 1.00 38.56 99 PHE A CA 1
ATOM 801 C C . PHE A 1 99 ? 21.172 13.475 9.253 1.00 38.56 99 PHE A C 1
ATOM 803 O O . PHE A 1 99 ? 22.208 12.898 8.923 1.00 38.56 99 PHE A O 1
ATOM 810 N N . ASP A 1 100 ? 20.844 13.645 10.532 1.00 37.31 100 ASP A N 1
ATOM 811 C CA . ASP A 1 100 ? 21.453 12.873 11.612 1.00 37.31 100 ASP A CA 1
ATOM 812 C C . ASP A 1 100 ? 20.721 11.529 11.700 1.00 37.31 100 ASP A C 1
ATOM 814 O O . ASP A 1 100 ? 19.521 11.468 11.969 1.00 37.31 100 ASP A O 1
ATOM 818 N N . GLY A 1 101 ? 21.441 10.444 11.403 1.00 37.59 101 GLY A N 1
ATOM 819 C CA . GLY A 1 101 ? 20.898 9.091 11.304 1.00 37.59 101 GLY A CA 1
ATOM 820 C C . GLY A 1 101 ? 19.920 8.731 12.431 1.00 37.59 101 GLY A C 1
ATOM 821 O O . GLY A 1 101 ? 20.252 8.820 13.607 1.00 37.59 101 GLY A O 1
ATOM 822 N N . ILE A 1 102 ? 18.718 8.315 12.022 1.00 46.09 102 ILE A N 1
ATOM 823 C CA . ILE A 1 102 ? 17.618 7.707 12.789 1.00 46.09 102 ILE A CA 1
ATOM 824 C C . ILE A 1 102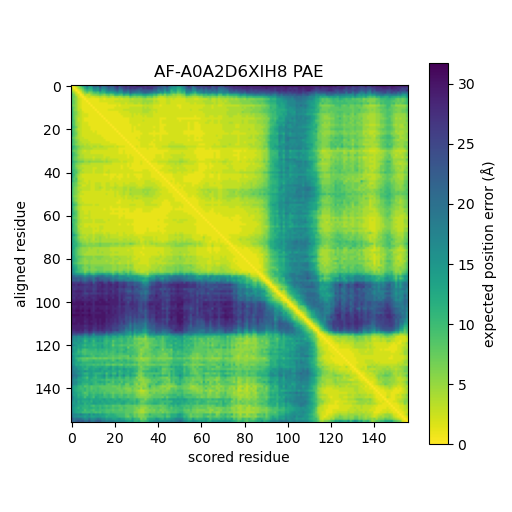 ? 17.566 8.056 14.295 1.00 46.09 102 ILE A C 1
ATOM 826 O O . ILE A 1 102 ? 18.122 7.332 15.126 1.00 46.09 102 ILE A O 1
ATOM 830 N N . PRO A 1 103 ? 16.707 9.018 14.674 1.00 32.66 103 PRO A N 1
ATOM 831 C CA . PRO A 1 103 ? 16.063 9.017 15.981 1.00 32.66 103 PRO A CA 1
ATOM 832 C C . PRO A 1 103 ? 14.536 9.113 15.829 1.00 32.66 103 PRO A C 1
ATOM 834 O O . PRO A 1 103 ? 13.955 10.192 15.735 1.00 32.66 103 PRO A O 1
ATOM 837 N N . TRP A 1 104 ? 13.863 7.959 15.846 1.00 34.50 104 TRP A N 1
ATOM 838 C CA . TRP A 1 104 ? 12.414 7.869 16.048 1.00 34.50 104 TRP A CA 1
ATOM 839 C C . TRP A 1 104 ? 12.046 8.388 17.445 1.00 34.50 104 TRP A C 1
ATOM 841 O O . TRP A 1 104 ? 11.978 7.591 18.373 1.00 34.50 104 TRP A O 1
ATOM 851 N N . LEU A 1 105 ? 11.852 9.696 17.624 1.00 30.58 105 LEU A N 1
ATOM 852 C CA . LEU A 1 105 ? 11.036 10.301 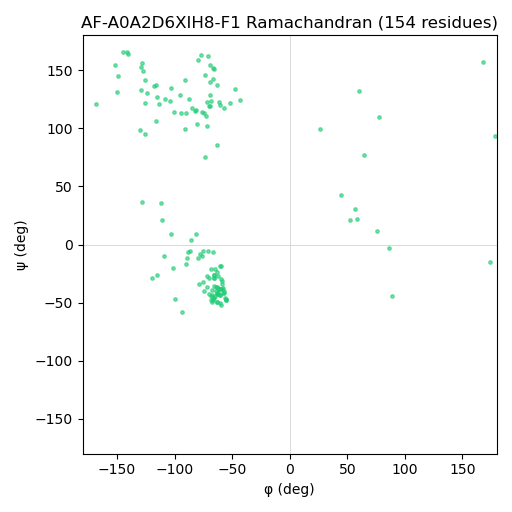18.689 1.00 30.58 105 LEU A CA 1
ATOM 853 C C . LEU A 1 105 ? 11.105 11.832 18.562 1.00 30.58 105 LEU A C 1
ATOM 855 O O . LEU A 1 105 ? 11.977 12.463 19.152 1.00 30.58 105 LEU A O 1
ATOM 859 N N . HIS A 1 106 ? 10.165 12.455 17.856 1.00 28.41 106 HIS A N 1
ATOM 860 C CA . HIS A 1 106 ? 9.562 13.682 18.372 1.00 28.41 106 HIS A CA 1
ATOM 861 C C . HIS A 1 106 ? 8.123 13.815 17.887 1.00 28.41 106 HIS A C 1
ATOM 863 O O . HIS A 1 106 ? 7.775 13.591 16.734 1.00 28.41 106 HIS A O 1
ATOM 869 N N . PHE A 1 107 ? 7.301 14.094 18.880 1.00 27.55 107 PHE A N 1
ATOM 870 C CA . PHE A 1 107 ? 5.858 14.176 18.900 1.00 27.55 107 PHE A CA 1
ATOM 871 C C . PHE A 1 107 ? 5.352 15.397 18.104 1.00 27.55 107 PHE A C 1
ATOM 873 O O . PHE A 1 107 ? 5.881 16.486 18.290 1.00 27.55 107 PHE A O 1
ATOM 880 N N . MET A 1 108 ? 4.261 15.184 17.355 1.00 36.25 108 MET A N 1
ATOM 881 C CA . MET A 1 108 ? 3.081 16.057 17.158 1.00 36.25 108 MET A CA 1
ATOM 882 C C . MET A 1 108 ? 3.236 17.466 16.551 1.00 36.25 108 MET A C 1
ATOM 884 O O . MET A 1 108 ? 3.938 18.322 17.076 1.00 36.25 108 MET A O 1
ATOM 888 N N . GLY A 1 109 ? 2.385 17.770 15.564 1.00 29.11 109 GLY A N 1
ATOM 889 C CA . GLY A 1 109 ? 2.046 19.138 15.165 1.00 29.11 109 GLY A CA 1
ATOM 890 C C . GLY A 1 109 ? 0.844 19.164 14.223 1.00 29.11 10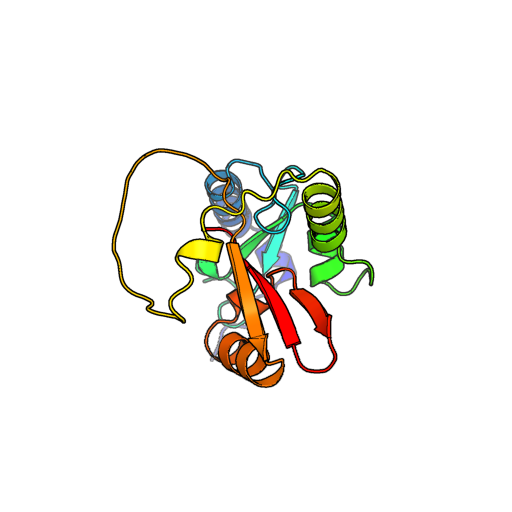9 GLY A C 1
ATOM 891 O O . GLY A 1 109 ? 0.852 18.508 13.188 1.00 29.11 109 GLY A O 1
ATOM 892 N N . GLU A 1 110 ? -0.211 19.861 14.629 1.00 41.09 110 GLU A N 1
ATOM 893 C CA . GLU A 1 110 ? -1.480 19.989 13.917 1.00 41.09 110 GLU A CA 1
ATOM 894 C C . GLU A 1 110 ? -1.348 20.759 12.589 1.00 41.09 110 GLU A C 1
ATOM 896 O O . GLU A 1 110 ? -0.523 21.655 12.444 1.00 41.09 110 GLU A O 1
ATOM 901 N N . GLU A 1 111 ? -2.243 20.419 11.657 1.00 42.28 111 GLU A N 1
ATOM 902 C CA . GLU A 1 111 ? -2.664 21.251 10.523 1.00 42.28 111 GLU A CA 1
ATOM 903 C C . GLU A 1 111 ? -1.603 21.589 9.459 1.00 42.28 111 GLU A C 1
ATOM 905 O O . GLU A 1 111 ? -1.145 22.717 9.325 1.00 42.28 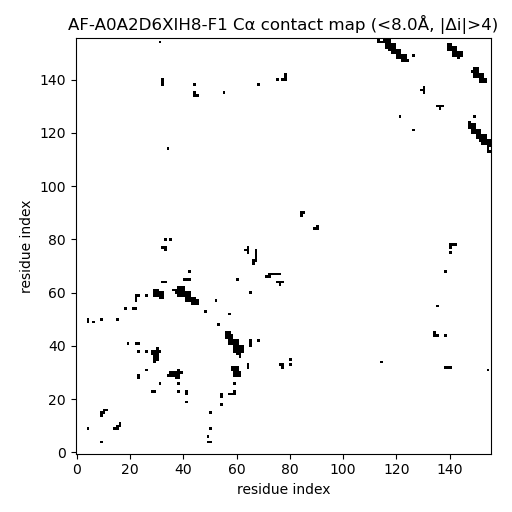111 GLU A O 1
ATOM 910 N N . THR A 1 112 ? -1.296 20.628 8.583 1.00 39.03 112 THR A N 1
ATOM 911 C CA . THR A 1 112 ? -1.578 20.670 7.126 1.00 39.03 112 THR A CA 1
ATOM 912 C C . THR A 1 112 ? -0.835 19.542 6.395 1.00 39.03 112 THR A C 1
ATOM 914 O O . THR A 1 112 ? 0.178 19.046 6.858 1.00 39.03 112 THR A O 1
ATOM 917 N N . ALA A 1 113 ? -1.356 19.176 5.219 1.00 37.31 113 ALA A N 1
ATOM 918 C CA . ALA A 1 113 ? -0.710 18.383 4.168 1.00 37.31 113 ALA A CA 1
ATOM 919 C C . ALA A 1 113 ? -0.603 16.855 4.363 1.00 37.31 113 ALA A C 1
ATOM 921 O O . ALA A 1 113 ? 0.255 16.332 5.052 1.00 37.31 113 ALA A O 1
ATOM 922 N N . HIS A 1 114 ? -1.376 16.118 3.559 1.00 45.31 114 HIS A N 1
ATOM 923 C CA . HIS A 1 114 ? -0.728 15.032 2.818 1.00 45.31 114 HIS A CA 1
ATOM 924 C C . HIS A 1 114 ? 0.337 15.711 1.949 1.00 45.31 114 HIS A C 1
ATOM 926 O O . HIS A 1 114 ? -0.059 16.583 1.171 1.00 45.31 114 HIS A O 1
ATOM 932 N N . GLY A 1 115 ? 1.637 15.413 2.055 1.00 50.03 115 GLY A N 1
ATOM 933 C CA . GLY A 1 115 ? 2.525 16.063 1.082 1.00 50.03 115 GLY A CA 1
ATOM 934 C C . GLY A 1 115 ? 4.035 15.938 1.153 1.00 50.03 115 GLY A C 1
ATOM 935 O O . GLY A 1 115 ? 4.646 16.261 0.138 1.00 50.03 115 GLY A O 1
ATOM 936 N N . VAL A 1 116 ? 4.662 15.495 2.245 1.00 52.16 116 VAL A N 1
ATOM 937 C CA . VAL A 1 116 ? 6.132 15.397 2.253 1.00 52.16 116 VAL A CA 1
ATOM 938 C C . VAL A 1 116 ? 6.548 13.951 2.020 1.00 52.16 116 VAL A C 1
ATOM 940 O O . VAL A 1 116 ? 6.251 13.060 2.809 1.00 52.16 116 VAL A O 1
ATOM 943 N N . LEU A 1 117 ? 7.198 13.720 0.881 1.00 62.59 117 LEU A N 1
ATOM 944 C CA . LEU A 1 117 ? 7.875 12.466 0.581 1.00 62.59 117 LEU A CA 1
ATOM 945 C C . LEU A 1 117 ? 9.187 12.433 1.369 1.00 62.59 117 LEU A C 1
ATOM 947 O O . LEU A 1 117 ? 10.092 13.213 1.076 1.00 62.59 117 LEU A O 1
ATOM 951 N N . HIS A 1 118 ? 9.309 11.512 2.319 1.00 68.88 118 HIS A N 1
ATOM 952 C CA . HIS A 1 118 ? 10.573 11.221 2.988 1.00 68.88 118 HIS A CA 1
ATOM 953 C C . HIS A 1 118 ? 11.313 10.106 2.250 1.00 68.88 118 HIS A C 1
ATOM 955 O O . HIS A 1 118 ? 10.700 9.155 1.761 1.00 68.88 118 HIS A O 1
ATOM 961 N N . LEU A 1 119 ? 12.637 10.236 2.156 1.00 69.25 119 LEU A N 1
ATOM 962 C CA . LEU A 1 119 ? 13.522 9.232 1.571 1.00 69.25 119 LEU A CA 1
ATOM 963 C C . LEU A 1 119 ? 14.463 8.700 2.649 1.00 69.25 119 LEU A C 1
ATOM 965 O O . LEU A 1 119 ? 15.426 9.367 3.018 1.00 69.25 119 LEU A O 1
ATOM 969 N N . ASP A 1 120 ? 14.208 7.479 3.104 1.00 72.94 120 ASP A N 1
ATOM 970 C CA . ASP A 1 120 ? 15.054 6.793 4.075 1.00 72.94 120 ASP A CA 1
ATOM 971 C C . ASP A 1 120 ? 16.053 5.892 3.352 1.00 72.94 120 ASP A C 1
ATOM 973 O O . ASP A 1 120 ? 15.680 4.891 2.732 1.00 72.94 120 ASP A O 1
ATOM 977 N N . ILE A 1 121 ? 17.340 6.230 3.430 1.00 73.62 121 ILE A N 1
ATOM 978 C CA . ILE A 1 121 ? 18.412 5.416 2.851 1.00 73.62 121 ILE A CA 1
ATOM 979 C C . ILE A 1 121 ? 18.852 4.371 3.871 1.00 73.62 121 ILE A C 1
ATOM 981 O O . ILE A 1 121 ? 19.234 4.694 4.993 1.00 73.62 121 ILE A O 1
ATOM 985 N N . SER A 1 122 ? 18.828 3.105 3.472 1.00 76.69 122 SER A N 1
ATOM 986 C CA . SER A 1 122 ? 19.237 1.982 4.317 1.00 76.69 122 SER A CA 1
ATOM 987 C C . SER A 1 122 ? 19.920 0.894 3.497 1.00 76.69 122 SER A C 1
ATOM 989 O O . SER A 1 122 ? 19.866 0.873 2.260 1.00 76.69 122 SER A O 1
ATOM 991 N N . THR A 1 123 ? 20.594 -0.029 4.183 1.00 86.12 123 THR A N 1
ATOM 992 C CA . THR A 1 123 ? 21.049 -1.253 3.526 1.00 86.12 123 THR A CA 1
ATOM 993 C C . THR A 1 123 ? 19.845 -2.131 3.180 1.00 86.12 123 THR A C 1
ATOM 995 O O . THR A 1 123 ? 18.802 -2.084 3.833 1.00 86.12 123 THR A O 1
ATOM 998 N N . THR A 1 124 ? 19.981 -2.979 2.160 1.00 82.69 124 THR A N 1
ATOM 999 C CA . THR A 1 124 ? 18.934 -3.959 1.820 1.00 82.69 124 THR A CA 1
ATOM 1000 C C . THR A 1 124 ? 18.633 -4.898 2.996 1.00 82.69 124 THR A C 1
ATOM 1002 O O . THR A 1 124 ? 17.490 -5.312 3.181 1.00 82.69 124 THR A O 1
ATOM 1005 N N . GLU A 1 125 ? 19.641 -5.234 3.804 1.00 86.69 125 GLU A N 1
ATOM 1006 C CA . GLU A 1 125 ? 19.461 -6.063 4.998 1.00 86.69 125 GLU A CA 1
ATOM 1007 C C . GLU A 1 125 ? 18.633 -5.342 6.070 1.00 86.69 125 GLU A C 1
ATOM 1009 O O . GLU A 1 125 ? 17.669 -5.917 6.583 1.00 86.69 125 GLU A O 1
ATOM 1014 N N . ASP A 1 126 ? 18.960 -4.082 6.365 1.00 81.50 126 ASP A N 1
ATOM 1015 C CA . ASP A 1 126 ? 18.247 -3.286 7.367 1.00 81.50 126 ASP A CA 1
ATOM 1016 C C . ASP A 1 126 ? 16.799 -3.035 6.950 1.00 81.50 126 ASP A C 1
ATOM 1018 O O . ASP A 1 126 ? 15.891 -3.267 7.748 1.00 81.50 126 ASP A O 1
ATOM 1022 N N . TYR A 1 127 ? 16.558 -2.683 5.682 1.00 81.38 127 TYR A N 1
ATOM 1023 C CA . TYR A 1 127 ? 15.202 -2.559 5.142 1.00 81.38 127 TYR A CA 1
ATOM 1024 C C . TYR A 1 127 ? 14.392 -3.848 5.345 1.00 81.38 127 TYR A C 1
ATOM 1026 O O . TYR A 1 127 ? 13.267 -3.819 5.849 1.00 81.38 127 TYR A O 1
ATOM 1034 N N . ASN A 1 128 ? 14.972 -5.006 5.009 1.00 83.12 128 ASN A N 1
ATOM 1035 C CA . ASN A 1 128 ? 14.301 -6.292 5.188 1.00 83.12 128 ASN A CA 1
ATOM 1036 C C . ASN A 1 128 ? 14.007 -6.591 6.664 1.00 83.12 128 ASN A C 1
ATOM 1038 O O . ASN A 1 128 ? 12.953 -7.145 6.977 1.00 83.12 128 ASN A O 1
ATOM 1042 N N . ARG A 1 129 ? 14.902 -6.204 7.577 1.00 80.94 129 ARG A N 1
ATOM 1043 C CA . ARG A 1 129 ? 14.695 -6.340 9.023 1.00 80.94 129 ARG A CA 1
ATOM 1044 C C . ARG A 1 129 ? 13.561 -5.440 9.517 1.00 80.94 129 ARG A C 1
ATOM 1046 O O . ARG A 1 129 ? 12.687 -5.921 10.233 1.00 80.94 129 ARG A O 1
ATOM 1053 N N . MET A 1 130 ? 13.533 -4.178 9.092 1.00 78.69 130 MET A N 1
ATOM 1054 C CA . MET A 1 130 ? 12.481 -3.214 9.441 1.00 78.69 130 MET A CA 1
ATOM 1055 C C . MET A 1 130 ? 11.111 -3.668 8.926 1.00 78.69 130 MET A C 1
ATOM 1057 O O . MET A 1 130 ? 10.127 -3.635 9.664 1.00 78.69 130 MET A O 1
ATOM 1061 N N . LYS A 1 131 ? 11.056 -4.195 7.699 1.00 76.56 131 LYS A N 1
ATOM 1062 C CA . LYS A 1 131 ? 9.846 -4.772 7.094 1.00 76.56 131 LYS A CA 1
ATOM 1063 C C . LYS A 1 131 ? 9.260 -5.940 7.897 1.00 76.56 131 LYS A C 1
ATOM 1065 O O . LYS A 1 131 ? 8.049 -6.150 7.881 1.00 76.56 131 LYS A O 1
ATOM 1070 N N . LEU A 1 132 ? 10.094 -6.721 8.591 1.00 72.75 132 LEU A N 1
ATOM 1071 C CA . LEU A 1 132 ? 9.619 -7.804 9.461 1.00 72.75 132 LEU A CA 1
ATOM 1072 C C . LEU A 1 132 ? 8.959 -7.270 10.738 1.00 72.75 132 LEU A C 1
ATOM 1074 O O . LEU A 1 132 ? 7.991 -7.869 11.210 1.00 72.75 132 LEU A O 1
ATOM 1078 N N . SER A 1 133 ? 9.475 -6.171 11.295 1.00 72.94 133 SER A N 1
ATOM 1079 C CA . SER A 1 133 ? 8.911 -5.529 12.489 1.00 72.94 133 SER A CA 1
ATOM 1080 C C . SER A 1 133 ? 7.681 -4.672 12.192 1.00 72.94 133 SER A C 1
ATOM 1082 O O . SER A 1 133 ? 6.767 -4.635 13.012 1.00 72.94 133 SER A O 1
ATOM 1084 N N . ASP A 1 134 ? 7.634 -4.031 11.024 1.00 70.00 134 ASP A N 1
ATOM 1085 C CA . ASP A 1 134 ? 6.523 -3.198 10.573 1.00 70.00 134 ASP A CA 1
ATOM 1086 C C . ASP A 1 134 ? 6.098 -3.599 9.148 1.00 70.00 134 ASP A C 1
ATOM 1088 O O . ASP A 1 134 ? 6.703 -3.171 8.159 1.00 70.00 134 ASP A O 1
ATOM 1092 N N . PRO A 1 135 ? 5.037 -4.418 9.015 1.00 69.06 135 PRO A N 1
ATOM 1093 C CA . PRO A 1 135 ? 4.517 -4.830 7.717 1.00 69.06 135 PRO A CA 1
ATOM 1094 C C . PRO A 1 135 ? 4.033 -3.673 6.836 1.00 69.06 135 PRO A C 1
ATOM 1096 O O . PRO A 1 135 ? 3.921 -3.864 5.627 1.00 69.06 135 PRO A O 1
ATOM 1099 N N . SER A 1 136 ? 3.753 -2.486 7.389 1.00 68.69 136 SER A N 1
ATOM 1100 C CA . SER A 1 136 ? 3.331 -1.331 6.586 1.00 68.69 136 SER A CA 1
ATOM 1101 C C . SER A 1 136 ? 4.444 -0.843 5.650 1.00 68.69 136 SER A C 1
ATOM 1103 O O . SER A 1 136 ? 4.166 -0.424 4.524 1.00 68.69 136 SER A O 1
ATOM 1105 N N . LEU A 1 137 ? 5.713 -1.033 6.036 1.00 69.94 137 LEU A N 1
ATOM 1106 C CA . LEU A 1 137 ? 6.885 -0.746 5.201 1.00 69.94 137 LEU A CA 1
ATOM 1107 C C . LEU A 1 137 ? 6.963 -1.638 3.953 1.00 69.94 137 LEU A C 1
ATOM 1109 O O . LEU A 1 137 ? 7.595 -1.269 2.964 1.00 69.94 137 LEU A O 1
ATOM 1113 N N . ALA A 1 138 ? 6.294 -2.798 3.955 1.00 72.06 138 ALA A N 1
ATOM 1114 C CA . ALA A 1 138 ? 6.196 -3.659 2.777 1.00 72.06 138 ALA A CA 1
ATOM 1115 C C . ALA A 1 138 ? 5.396 -3.018 1.636 1.00 72.06 138 ALA A C 1
ATOM 1117 O O . ALA A 1 138 ? 5.588 -3.387 0.479 1.00 72.06 138 ALA A O 1
ATOM 1118 N N . ALA A 1 139 ? 4.485 -2.100 1.964 1.00 75.25 139 ALA A N 1
ATOM 1119 C CA . ALA A 1 139 ? 3.657 -1.418 0.982 1.00 75.25 139 ALA A CA 1
ATOM 1120 C C . ALA A 1 139 ? 4.300 -0.134 0.444 1.00 75.25 139 ALA A C 1
ATOM 1122 O O . ALA A 1 139 ? 3.829 0.393 -0.569 1.00 75.25 139 ALA A O 1
ATOM 1123 N N . GLN A 1 140 ? 5.376 0.344 1.076 1.00 79.56 140 GLN A N 1
ATOM 1124 C CA . GLN A 1 140 ? 6.075 1.557 0.666 1.00 79.56 140 GLN A CA 1
ATOM 1125 C C . GLN A 1 140 ? 6.900 1.334 -0.615 1.00 79.56 140 GLN A C 1
ATOM 1127 O O . GLN A 1 140 ? 7.409 0.231 -0.841 1.00 79.56 140 GLN A O 1
ATOM 1132 N N . PRO A 1 141 ? 7.028 2.344 -1.493 1.00 83.19 141 PRO A N 1
ATOM 1133 C CA . PRO A 1 141 ? 7.902 2.263 -2.660 1.00 83.19 141 PRO A CA 1
ATOM 1134 C C . PRO A 1 141 ? 9.375 2.191 -2.238 1.00 83.19 141 PRO A C 1
ATOM 1136 O O . PRO A 1 141 ? 9.796 2.874 -1.305 1.00 83.19 141 PRO A O 1
ATOM 1139 N N . VAL A 1 142 ? 10.169 1.397 -2.960 1.00 81.44 142 VAL A N 1
ATOM 1140 C CA . VAL A 1 142 ? 11.609 1.241 -2.707 1.00 81.44 142 VAL A CA 1
ATOM 1141 C C . VAL A 1 142 ? 12.382 1.454 -4.001 1.00 81.44 142 VAL A C 1
ATOM 1143 O O . VAL A 1 142 ? 12.039 0.895 -5.044 1.00 81.44 142 VAL A O 1
ATOM 1146 N N . ILE A 1 143 ? 13.446 2.251 -3.938 1.00 81.69 143 ILE A N 1
ATOM 1147 C CA . ILE A 1 143 ? 14.336 2.536 -5.064 1.00 81.69 143 ILE A CA 1
ATOM 1148 C C . ILE A 1 143 ? 15.710 1.944 -4.762 1.00 81.69 143 ILE A C 1
ATOM 1150 O O . ILE A 1 143 ? 16.353 2.311 -3.782 1.00 81.69 143 ILE A O 1
ATOM 1154 N N . GLY A 1 144 ? 16.184 1.043 -5.623 1.00 79.88 144 GLY A N 1
ATOM 1155 C CA . GLY A 1 144 ? 17.575 0.593 -5.589 1.00 79.88 144 GLY A CA 1
ATOM 1156 C C . GLY A 1 144 ? 18.500 1.702 -6.085 1.00 79.88 144 GLY A C 1
ATOM 1157 O O . GLY A 1 144 ? 18.326 2.178 -7.207 1.00 79.88 144 GLY A O 1
ATOM 1158 N N . LEU A 1 145 ? 19.465 2.108 -5.256 1.00 73.19 145 LEU A N 1
ATOM 1159 C CA . LEU A 1 145 ? 20.431 3.156 -5.603 1.00 73.19 145 LEU A CA 1
ATOM 1160 C C . LEU A 1 145 ? 21.708 2.546 -6.187 1.00 73.19 145 LEU A C 1
ATOM 1162 O O . LEU A 1 145 ? 22.091 2.824 -7.320 1.00 73.19 145 LEU A O 1
ATOM 1166 N N . VAL A 1 146 ? 22.341 1.671 -5.408 1.00 74.62 146 VAL A N 1
ATOM 1167 C CA . VAL A 1 146 ? 23.529 0.883 -5.764 1.00 74.62 146 VAL A CA 1
ATOM 1168 C C . VAL A 1 146 ? 23.379 -0.519 -5.158 1.00 74.62 146 VAL A C 1
ATOM 1170 O O . VAL A 1 146 ? 22.515 -0.710 -4.297 1.00 74.62 146 VAL A O 1
ATOM 1173 N N . PRO A 1 147 ? 24.175 -1.525 -5.570 1.00 89.56 147 PRO A N 1
ATOM 1174 C CA . PRO A 1 147 ? 24.076 -2.863 -4.993 1.00 89.56 147 PRO A CA 1
ATOM 1175 C C . PRO A 1 147 ? 24.152 -2.837 -3.458 1.00 89.56 147 PRO A C 1
ATOM 1177 O O . PRO A 1 147 ? 25.123 -2.350 -2.887 1.00 89.56 147 PRO A O 1
ATOM 1180 N N . GLY A 1 148 ? 23.110 -3.350 -2.798 1.00 81.69 148 GLY A N 1
ATOM 1181 C CA . GLY A 1 148 ? 23.012 -3.417 -1.336 1.00 81.69 148 GLY A CA 1
ATOM 1182 C C . GLY A 1 148 ? 22.455 -2.169 -0.640 1.00 81.69 148 GLY A C 1
ATOM 1183 O O . GLY A 1 148 ? 22.261 -2.218 0.573 1.00 81.69 148 GLY A O 1
ATOM 1184 N N . VAL A 1 149 ? 22.143 -1.088 -1.366 1.00 74.94 149 VAL A N 1
ATOM 1185 C CA . VAL A 1 149 ? 21.616 0.169 -0.801 1.00 74.94 149 VAL A CA 1
ATOM 1186 C C . VAL A 1 149 ? 20.287 0.537 -1.453 1.00 74.94 149 VAL A C 1
ATOM 1188 O O . VAL A 1 149 ? 20.166 0.574 -2.682 1.00 74.94 149 VAL A O 1
ATOM 1191 N N . VAL A 1 150 ? 19.295 0.846 -0.621 1.00 80.81 150 VAL A N 1
ATOM 1192 C CA . VAL A 1 150 ? 17.943 1.213 -1.049 1.00 80.81 150 VAL A CA 1
ATOM 1193 C C . VAL A 1 150 ? 17.502 2.528 -0.412 1.00 80.81 150 VAL A C 1
ATOM 1195 O O . VAL A 1 150 ? 17.892 2.836 0.711 1.00 80.81 150 VAL A O 1
ATOM 1198 N N . ALA A 1 151 ? 16.670 3.285 -1.124 1.00 80.19 151 ALA A N 1
ATOM 1199 C CA . ALA A 1 151 ? 15.887 4.384 -0.570 1.00 80.19 151 ALA A CA 1
ATOM 1200 C C . ALA A 1 151 ? 14.428 3.936 -0.425 1.00 80.19 151 ALA A C 1
ATOM 1202 O O . ALA A 1 151 ? 13.813 3.516 -1.408 1.00 80.19 151 ALA A O 1
ATOM 1203 N N . THR A 1 152 ? 13.884 4.020 0.785 1.00 79.88 152 THR A N 1
ATOM 1204 C CA . THR A 1 152 ? 12.468 3.774 1.070 1.00 79.88 152 THR A CA 1
ATOM 1205 C C . THR A 1 152 ? 11.736 5.102 1.061 1.00 79.88 152 THR A C 1
ATOM 1207 O O . THR A 1 152 ? 12.154 6.055 1.711 1.00 79.88 152 THR A O 1
ATOM 1210 N N . CYS A 1 153 ? 10.652 5.166 0.305 1.00 75.62 153 CYS A N 1
ATOM 1211 C CA . CYS A 1 153 ? 9.802 6.340 0.222 1.00 75.62 153 CYS A CA 1
ATOM 1212 C C . CYS A 1 153 ? 8.710 6.242 1.282 1.00 75.62 153 CYS A C 1
ATOM 1214 O O . CYS A 1 153 ? 7.862 5.362 1.179 1.00 75.62 153 CYS A O 1
ATOM 1216 N N . VAL A 1 154 ? 8.724 7.122 2.279 1.00 70.38 154 VAL A N 1
ATOM 1217 C CA . VAL A 1 154 ? 7.744 7.116 3.372 1.00 70.38 154 VAL A CA 1
ATOM 1218 C C . VAL A 1 154 ? 6.926 8.401 3.329 1.00 70.38 154 VAL A C 1
ATOM 1220 O O . VAL A 1 154 ? 7.457 9.486 3.092 1.00 70.38 154 VAL A O 1
ATOM 1223 N N . TRP A 1 155 ? 5.620 8.267 3.532 1.00 62.69 155 TRP A N 1
ATOM 1224 C CA . TRP A 1 155 ? 4.686 9.381 3.659 1.00 62.69 155 TRP A CA 1
ATOM 1225 C C . TRP A 1 155 ? 4.251 9.458 5.128 1.00 62.69 155 TRP A C 1
ATOM 1227 O O . TRP A 1 155 ? 3.784 8.444 5.655 1.00 62.69 155 TRP A O 1
ATOM 1237 N N . TYR A 1 156 ? 4.418 10.616 5.773 1.00 55.25 156 TYR A N 1
ATOM 1238 C CA . TYR A 1 156 ? 3.924 10.889 7.132 1.00 55.25 156 TYR A CA 1
ATOM 1239 C C . TYR A 1 156 ? 2.700 11.808 7.100 1.00 55.25 156 TYR A C 1
ATOM 1241 O O . TYR A 1 156 ? 2.603 12.635 6.160 1.00 55.25 156 TYR A O 1
#

Mean predicted aligned error: 9.54 Å

Sequence (156 aa):
MALKIDYKAYLASREWRLKRREVIERAKNLCERCSHAPTQSVHHLTYKRIGNEELYDLLGVCRPCHEYLSAERDDDPAVAIIKRLLASGDVVGDWIENFDGIPWLHFMGEETAHGVLHLDISTTEDYNRMKLSDPSLAAQPVIGLVPGVVATCVWY

Nearest PDB structures (foldseek):
  8yha-assembly1_A  TM=6.849E-01  e=5.331E-03  Candidatus Cloacimonetes bacterium ADurb.Bin088
  8zm3-assembly1_B  TM=5.849E-01  e=6.046E-03  Candidatus Cloacimonetes bacterium ADurb.Bin088
  5a72-assembly1_A  TM=5.227E-01  e=1.856E+00  Chlorella vulgaris
  5a78-assembly1_A  TM=5.172E-01  e=2.105E+00  Chlorella vulgaris
  5gkk-assembly1_A  TM=5.529E-01  e=5.409E+00  Thermotoga neapolitana

Foldseek 3Di:
DPDDDPLVVLCVDPLVVVLFVVQLVVCVQAFQAQRPHGFDDKDALDPPQR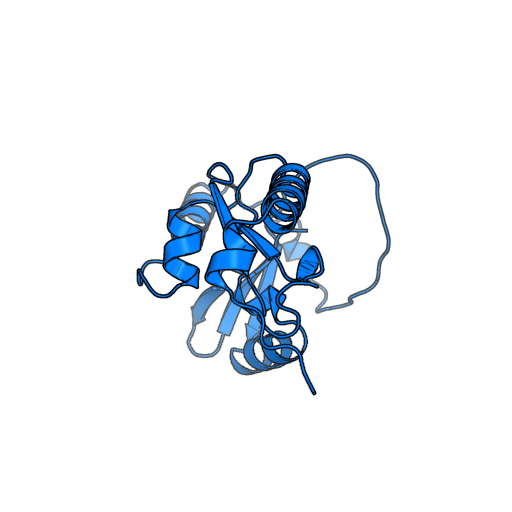VNDDSLRIGRHDPQLRCVVVVVDDDHPNVVNVVVCVVVVVQDCPVVVVCPDDDPDDDDDDDDDQDHWDWDKDFPVVLVVVCVVPSSQVSWDWDDDDVRIIITTDTD

Radius of gyration: 17.21 Å; Cα contacts (8 Å, |Δi|>4): 189; chains: 1; bounding box: 46×45×32 Å

pLDDT: mean 76.68, std 19.93, range [27.55, 97.19]

Solvent-accessible surface area (backbone atoms only — not comparable to full-atom values): 9542 Å² total; per-residue (Å²): 132,84,82,82,74,57,62,70,61,45,68,71,30,71,67,42,54,52,55,51,46,54,40,33,58,75,34,68,48,29,7,73,65,54,74,75,46,53,43,72,46,73,42,72,73,56,74,91,39,74,96,68,63,53,74,87,34,45,41,22,20,21,63,66,54,44,35,33,78,68,67,74,44,88,71,57,58,37,51,57,51,52,55,49,39,60,73,70,61,74,62,77,62,82,61,66,82,69,66,67,81,85,73,97,78,84,82,88,80,84,90,80,67,90,74,60,80,40,76,50,75,40,43,50,67,55,51,55,52,49,30,72,79,37,57,70,59,67,67,41,42,73,44,80,77,52,98,62,32,31,34,37,47,45,79,105

Secondary structure (DSSP, 8-state):
------HHHHHTSHHHHHHHHHHHHHTTTB-TTTSSSB--EEEES--TTTTS--GGGEEEE-HHHHHHHTTS-SS-HHHHHHHHHHHHT-S-GGGTTT--S---------S--S--EEEEEEEHHHHHHHHHH-GGGGGS-EEEEETTEEEEEEE-